Protein AF-A0A498QLM7-F1 (afdb_monomer_lite)

Foldseek 3Di:
DDDDLVVCCVPPVPVSVVVVVVVVVCVVVVVDDADAQEEAEPVVVVVVVVCVVVVVRPGDYHYDD

Structure (mmCIF, N/CA/C/O backbone):
data_AF-A0A498QLM7-F1
#
_entry.id   AF-A0A498QLM7-F1
#
loop_
_atom_site.group_PDB
_atom_site.id
_atom_site.type_symbol
_atom_site.label_atom_id
_atom_site.label_alt_id
_atom_site.label_comp_id
_atom_site.label_asym_id
_atom_site.label_entity_id
_atom_site.label_seq_id
_atom_site.pdbx_PDB_ins_code
_atom_site.Cartn_x
_atom_site.Cartn_y
_atom_site.Cartn_z
_atom_site.occupancy
_atom_site.B_iso_or_equiv
_atom_site.auth_seq_id
_atom_site.auth_comp_id
_atom_site.auth_asym_id
_atom_site.auth_atom_id
_atom_site.pdbx_PDB_model_num
ATOM 1 N N . MET A 1 1 ? 21.629 5.322 3.843 1.00 42.34 1 MET A N 1
ATOM 2 C CA . MET A 1 1 ? 20.957 5.830 2.625 1.00 42.34 1 MET A CA 1
ATOM 3 C C . MET A 1 1 ? 19.466 5.542 2.739 1.00 42.34 1 MET A C 1
ATOM 5 O O . MET A 1 1 ? 19.111 4.398 2.976 1.00 42.34 1 MET A O 1
ATOM 9 N N . THR A 1 2 ? 18.594 6.548 2.643 1.00 48.94 2 THR A N 1
ATOM 10 C CA . THR A 1 2 ? 17.137 6.351 2.753 1.00 48.94 2 THR A CA 1
ATOM 11 C C . THR A 1 2 ? 16.566 5.969 1.390 1.00 48.94 2 THR A C 1
ATOM 13 O O . THR A 1 2 ? 16.446 6.824 0.511 1.00 48.94 2 THR A O 1
ATOM 16 N N . TYR A 1 3 ? 16.219 4.696 1.207 1.00 57.84 3 TYR A N 1
ATOM 17 C CA . TYR A 1 3 ? 15.548 4.208 0.003 1.00 57.84 3 TYR A CA 1
ATOM 18 C C . TYR A 1 3 ? 14.149 4.835 -0.101 1.00 57.84 3 TYR A C 1
ATOM 20 O O . TYR A 1 3 ? 13.271 4.575 0.721 1.00 57.84 3 TYR A O 1
ATOM 28 N N . ARG A 1 4 ? 13.946 5.723 -1.083 1.00 70.75 4 ARG A N 1
ATOM 29 C CA . ARG A 1 4 ? 12.646 6.348 -1.372 1.00 70.75 4 ARG A CA 1
ATOM 30 C C . ARG A 1 4 ? 12.184 5.945 -2.760 1.00 70.75 4 ARG A C 1
ATOM 32 O O . ARG A 1 4 ? 12.503 6.616 -3.738 1.00 70.75 4 ARG A O 1
ATOM 39 N N . ILE A 1 5 ? 11.370 4.896 -2.802 1.00 69.19 5 ILE A N 1
ATOM 40 C CA . ILE A 1 5 ? 10.833 4.296 -4.026 1.00 69.19 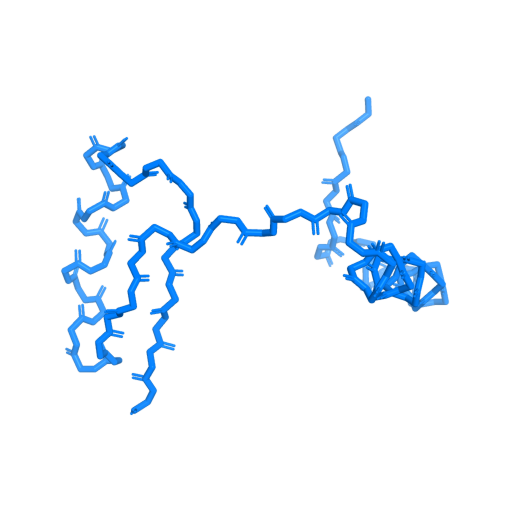5 ILE A CA 1
ATOM 41 C C . ILE A 1 5 ? 10.203 5.327 -4.983 1.00 69.19 5 ILE A C 1
ATOM 43 O O . ILE A 1 5 ? 10.473 5.310 -6.179 1.00 69.19 5 ILE A O 1
ATOM 47 N N . ALA A 1 6 ? 9.460 6.306 -4.452 1.00 67.81 6 ALA A N 1
ATOM 48 C CA . ALA A 1 6 ? 8.821 7.347 -5.259 1.00 67.81 6 ALA A CA 1
ATOM 49 C C . ALA A 1 6 ? 9.833 8.248 -5.990 1.00 67.81 6 ALA A C 1
ATOM 51 O O . ALA A 1 6 ? 9.610 8.621 -7.132 1.00 67.81 6 ALA A O 1
ATOM 52 N N . LYS A 1 7 ? 10.970 8.565 -5.355 1.00 70.56 7 LYS A N 1
ATOM 53 C CA . LYS A 1 7 ? 12.013 9.398 -5.975 1.00 70.56 7 LYS A CA 1
ATOM 54 C C . LYS A 1 7 ? 12.854 8.629 -6.992 1.00 70.56 7 LYS A C 1
ATOM 56 O O . LYS A 1 7 ? 13.381 9.247 -7.911 1.00 70.56 7 LYS A O 1
ATOM 61 N N . LEU A 1 8 ? 13.006 7.319 -6.799 1.00 68.38 8 LEU A N 1
ATOM 62 C CA . LEU A 1 8 ? 13.740 6.448 -7.715 1.00 68.38 8 LEU A CA 1
ATOM 63 C C . LEU A 1 8 ? 12.946 6.205 -8.995 1.00 68.38 8 LEU A C 1
ATOM 65 O O . LEU A 1 8 ? 13.509 6.357 -10.070 1.00 68.38 8 LEU A O 1
ATOM 69 N N . ARG A 1 9 ? 11.634 5.969 -8.883 1.00 70.81 9 ARG A N 1
ATOM 70 C CA . ARG A 1 9 ? 10.732 5.855 -10.037 1.00 70.81 9 ARG A CA 1
ATOM 71 C C . ARG A 1 9 ? 10.853 7.040 -10.999 1.00 70.81 9 ARG A C 1
ATOM 73 O O . ARG A 1 9 ? 10.941 6.835 -12.202 1.00 70.81 9 ARG A O 1
ATOM 80 N N . ASP A 1 10 ? 10.865 8.262 -10.470 1.00 77.69 10 ASP A N 1
ATOM 81 C CA . ASP A 1 10 ? 10.812 9.469 -11.302 1.00 77.69 10 ASP A CA 1
ATOM 82 C C . ASP A 1 10 ? 12.179 9.833 -11.920 1.00 77.69 10 ASP A C 1
ATOM 84 O O . ASP A 1 10 ? 12.230 10.499 -12.949 1.00 77.69 10 ASP A O 1
ATOM 88 N N . ARG A 1 11 ? 13.297 9.426 -11.296 1.00 80.62 11 ARG A N 1
ATOM 89 C CA . ARG A 1 11 ? 14.662 9.791 -11.735 1.00 80.62 11 ARG A CA 1
ATOM 90 C C . ARG A 1 11 ? 15.391 8.680 -12.485 1.00 80.62 11 ARG A C 1
ATOM 92 O O . ARG A 1 11 ? 16.212 8.976 -13.344 1.00 80.62 11 ARG A O 1
ATOM 99 N N . HIS A 1 12 ? 15.112 7.427 -12.139 1.00 80.19 12 HIS A N 1
ATOM 100 C CA . HIS A 1 12 ? 15.766 6.234 -12.674 1.00 80.19 12 HIS A CA 1
ATOM 101 C C . HIS A 1 12 ? 14.720 5.120 -12.847 1.00 80.19 12 HIS A C 1
ATOM 103 O O . HIS A 1 12 ? 14.676 4.174 -12.054 1.00 80.19 12 HIS A O 1
ATOM 109 N N . PRO A 1 13 ? 13.838 5.242 -13.855 1.00 81.44 13 PRO A N 1
ATOM 110 C CA . PRO A 1 13 ? 12.725 4.316 -14.054 1.00 81.44 13 PRO A CA 1
ATOM 111 C C . PRO A 1 13 ? 13.180 2.870 -14.290 1.00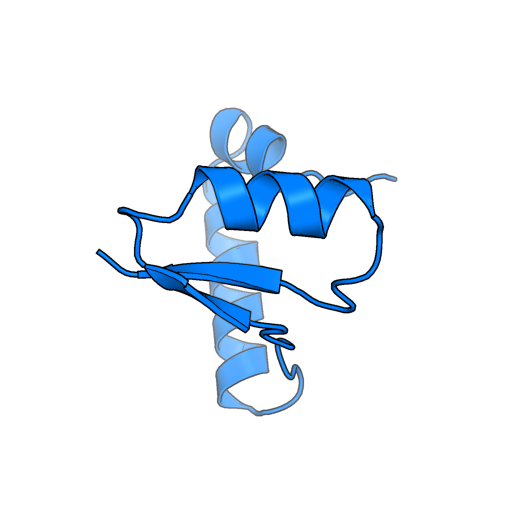 81.44 13 PRO A C 1
ATOM 113 O O . PRO A 1 13 ? 12.500 1.950 -13.837 1.00 81.44 13 PRO A O 1
ATOM 116 N N . ASP A 1 14 ? 14.339 2.664 -14.924 1.00 86.38 14 ASP A N 1
ATOM 117 C CA . ASP A 1 14 ? 14.899 1.327 -15.159 1.00 86.38 14 ASP A CA 1
ATOM 118 C C . ASP A 1 14 ? 15.280 0.638 -13.843 1.00 86.38 14 ASP A C 1
ATOM 120 O O . ASP A 1 14 ? 14.872 -0.491 -13.592 1.00 86.38 14 ASP A O 1
ATOM 124 N N . TRP A 1 15 ? 15.946 1.355 -12.931 1.00 84.50 15 TRP A N 1
ATOM 125 C CA . TRP A 1 15 ? 16.307 0.816 -11.613 1.00 84.50 15 TRP A CA 1
ATOM 126 C C . TRP A 1 15 ? 15.076 0.497 -10.770 1.00 84.50 15 TRP A C 1
ATOM 128 O O . TRP A 1 15 ? 15.026 -0.525 -10.094 1.00 84.50 15 TRP A O 1
ATOM 138 N N . PHE A 1 16 ? 14.050 1.349 -10.833 1.00 82.69 16 PHE A N 1
ATOM 139 C CA . PHE A 1 16 ? 12.778 1.074 -10.169 1.00 82.69 16 PHE A CA 1
ATOM 140 C C . PHE A 1 16 ? 12.115 -0.199 -10.712 1.00 82.69 16 PHE A C 1
ATOM 142 O O . PHE A 1 16 ? 11.533 -0.962 -9.940 1.00 82.69 16 PHE A O 1
ATOM 149 N N . ARG A 1 17 ? 12.187 -0.430 -12.028 1.00 85.44 17 ARG A N 1
ATOM 150 C CA . ARG A 1 17 ? 11.634 -1.630 -12.659 1.00 85.44 17 ARG A CA 1
ATOM 151 C C . ARG A 1 17 ? 12.368 -2.886 -12.193 1.00 85.44 17 ARG A C 1
ATOM 153 O O . ARG A 1 17 ? 11.697 -3.845 -11.819 1.00 85.44 17 ARG A O 1
ATOM 160 N N . ASP A 1 18 ? 13.696 -2.864 -12.188 1.00 88.44 18 ASP A N 1
ATOM 161 C CA . ASP A 1 18 ? 14.515 -4.002 -11.760 1.00 88.44 18 ASP A CA 1
ATOM 162 C C . ASP A 1 18 ? 14.290 -4.329 -10.276 1.00 88.44 18 ASP A C 1
ATOM 164 O O . ASP A 1 18 ? 14.003 -5.477 -9.931 1.00 88.44 18 ASP A O 1
ATOM 168 N N . ASP A 1 19 ? 14.286 -3.311 -9.410 1.00 87.38 19 ASP A N 1
ATOM 169 C CA . ASP A 1 19 ? 13.985 -3.469 -7.983 1.00 87.38 19 ASP A CA 1
ATOM 170 C C . ASP A 1 19 ? 12.579 -4.047 -7.752 1.00 87.38 19 ASP A C 1
ATOM 172 O O . ASP A 1 19 ? 12.377 -4.916 -6.901 1.00 87.38 19 ASP A O 1
ATOM 176 N N . LEU A 1 20 ? 11.578 -3.573 -8.504 1.00 88.50 20 LEU A N 1
ATOM 177 C CA . LEU A 1 20 ? 10.205 -4.063 -8.389 1.00 88.50 20 LEU A CA 1
ATOM 178 C C . LEU A 1 20 ? 10.096 -5.533 -8.806 1.00 88.50 20 LEU A C 1
ATOM 180 O O . LEU A 1 20 ? 9.395 -6.304 -8.147 1.00 88.50 20 LEU A O 1
ATOM 184 N N . LEU A 1 21 ? 10.773 -5.923 -9.888 1.00 91.44 21 LEU A N 1
ATOM 185 C CA . LEU A 1 21 ? 10.807 -7.313 -10.342 1.00 91.44 21 LEU A CA 1
ATOM 186 C C . LEU A 1 21 ? 11.432 -8.221 -9.281 1.00 91.44 21 LEU A C 1
ATOM 188 O O . LEU A 1 21 ? 10.883 -9.287 -8.995 1.00 91.44 21 LEU A O 1
ATOM 192 N N . GLU A 1 22 ? 12.516 -7.774 -8.652 1.00 91.50 22 GLU A N 1
ATOM 193 C CA . GLU A 1 22 ? 13.177 -8.519 -7.584 1.00 91.50 22 GLU A CA 1
ATOM 194 C C . GLU A 1 22 ? 12.290 -8.648 -6.337 1.00 91.50 22 GLU A C 1
ATOM 196 O O . GLU A 1 22 ? 12.133 -9.739 -5.788 1.00 91.50 22 GLU A O 1
ATOM 201 N N . LEU A 1 23 ? 11.605 -7.574 -5.933 1.00 90.25 23 LEU A N 1
ATOM 202 C CA . LEU A 1 23 ? 10.636 -7.623 -4.833 1.00 90.25 23 LEU A CA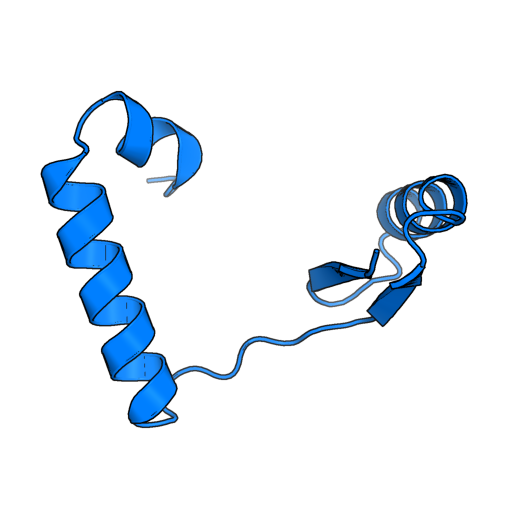 1
ATOM 203 C C . LEU A 1 23 ? 9.494 -8.612 -5.108 1.00 90.25 23 LEU A C 1
ATOM 205 O O . LEU A 1 23 ? 9.103 -9.366 -4.216 1.00 90.25 23 LEU A O 1
ATOM 209 N N . ILE A 1 24 ? 8.966 -8.644 -6.335 1.00 91.69 24 ILE A N 1
ATOM 210 C CA . ILE A 1 24 ? 7.921 -9.601 -6.727 1.00 91.69 24 ILE A CA 1
ATOM 211 C C . ILE A 1 24 ? 8.464 -11.036 -6.722 1.00 91.69 24 ILE A C 1
ATOM 213 O O . ILE A 1 24 ? 7.754 -11.952 -6.300 1.00 91.69 24 ILE A O 1
ATOM 217 N N . ARG A 1 25 ? 9.714 -11.247 -7.154 1.00 93.56 25 ARG A N 1
ATOM 218 C CA . ARG A 1 25 ? 10.378 -12.556 -7.088 1.00 93.56 25 ARG A CA 1
ATOM 219 C C . ARG A 1 25 ? 10.465 -13.050 -5.642 1.00 93.56 25 ARG A C 1
ATOM 221 O O . ARG A 1 25 ? 9.990 -14.148 -5.359 1.00 93.56 25 ARG A O 1
ATOM 228 N N . LEU A 1 26 ? 10.969 -12.217 -4.732 1.00 91.75 26 LEU A N 1
ATOM 229 C CA . LEU A 1 26 ? 11.069 -12.523 -3.300 1.00 91.75 26 LEU A CA 1
ATOM 230 C C . LEU A 1 26 ? 9.700 -12.778 -2.658 1.00 91.75 26 LEU A C 1
ATOM 232 O O . LEU A 1 26 ? 9.574 -13.644 -1.792 1.00 91.75 26 LEU A O 1
ATOM 236 N N . LEU A 1 27 ? 8.665 -12.046 -3.086 1.00 91.00 27 LEU A N 1
ATOM 237 C CA . LEU A 1 27 ? 7.294 -12.263 -2.623 1.00 91.00 27 LEU A CA 1
ATOM 238 C C . LEU A 1 27 ? 6.774 -13.634 -3.060 1.00 91.00 27 LEU A C 1
ATOM 240 O O . LEU A 1 27 ? 6.190 -14.356 -2.257 1.00 91.00 27 LEU A O 1
ATOM 244 N N . ARG A 1 28 ? 7.002 -14.001 -4.325 1.00 90.62 28 ARG A N 1
ATOM 245 C CA . ARG A 1 28 ? 6.591 -15.298 -4.879 1.00 90.62 28 ARG A CA 1
ATOM 246 C C . ARG A 1 28 ? 7.323 -16.463 -4.213 1.00 90.62 28 ARG A C 1
ATOM 248 O O . ARG A 1 28 ? 6.732 -17.519 -4.029 1.00 90.62 28 ARG A O 1
ATOM 255 N N . GLU A 1 29 ? 8.583 -16.264 -3.846 1.00 93.44 29 GLU A N 1
ATOM 256 C CA . GLU A 1 29 ? 9.389 -17.234 -3.092 1.00 93.44 29 GLU A CA 1
ATOM 257 C C . GLU A 1 29 ? 9.036 -17.283 -1.600 1.00 93.44 29 GLU A C 1
ATOM 259 O O . GLU A 1 29 ? 9.529 -18.147 -0.880 1.00 93.44 29 GLU A O 1
ATOM 264 N N . GLY A 1 30 ? 8.189 -16.369 -1.118 1.00 89.44 30 GLY A N 1
ATOM 265 C CA . GLY A 1 30 ? 7.810 -16.286 0.288 1.00 89.44 30 GLY A CA 1
ATOM 266 C C . GLY A 1 30 ? 8.926 -15.774 1.200 1.00 89.44 30 GLY A C 1
ATOM 267 O O . GLY A 1 30 ? 8.812 -15.894 2.410 1.00 89.44 30 GLY A O 1
ATOM 268 N N . SER A 1 31 ? 10.000 -15.192 0.657 1.00 91.44 31 SER A N 1
ATOM 269 C CA . SER A 1 31 ? 11.079 -14.597 1.461 1.00 91.44 31 SER A CA 1
ATOM 270 C C . SER A 1 31 ? 10.679 -13.261 2.094 1.00 91.44 31 SER A C 1
ATOM 272 O O . SER A 1 31 ? 11.300 -12.823 3.060 1.00 91.44 31 SER A O 1
ATOM 274 N N . ILE A 1 32 ? 9.643 -12.606 1.559 1.00 88.94 32 ILE A N 1
ATOM 275 C CA . ILE A 1 32 ? 9.047 -11.403 2.145 1.00 88.94 32 ILE A CA 1
ATOM 276 C C . ILE A 1 32 ? 7.554 -11.606 2.404 1.00 88.94 32 ILE A C 1
ATOM 278 O O . ILE A 1 32 ? 6.825 -12.154 1.578 1.00 88.94 32 ILE A O 1
ATOM 282 N N . HIS A 1 33 ? 7.087 -11.102 3.545 1.00 83.50 33 HIS A N 1
ATOM 283 C CA . HIS A 1 33 ? 5.688 -11.171 3.959 1.00 83.50 33 HIS A CA 1
ATOM 284 C C . HIS A 1 33 ? 5.165 -9.759 4.246 1.00 83.50 33 HIS A C 1
ATOM 286 O O . HIS A 1 33 ? 5.358 -9.239 5.347 1.00 83.50 33 HIS A O 1
ATOM 292 N N . PRO A 1 34 ? 4.549 -9.086 3.258 1.00 82.19 34 PRO A N 1
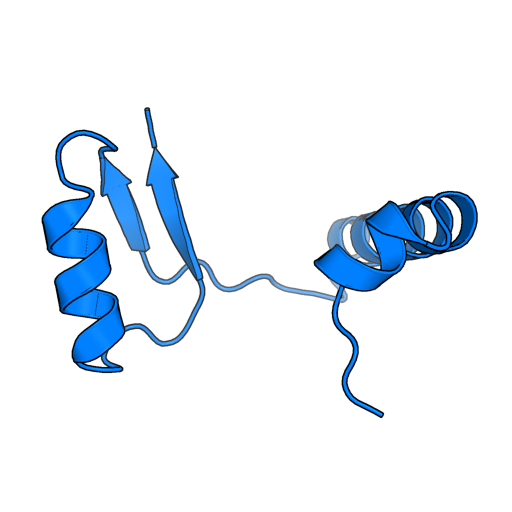ATOM 293 C CA . PRO A 1 34 ? 4.013 -7.749 3.460 1.00 82.19 34 PRO A CA 1
ATOM 294 C C . PRO A 1 34 ? 2.866 -7.786 4.475 1.00 82.19 34 PRO A C 1
ATOM 296 O O . PRO A 1 34 ? 1.847 -8.442 4.267 1.00 82.19 34 PRO A O 1
ATOM 299 N N . VAL A 1 35 ? 3.025 -7.045 5.571 1.00 82.75 35 VAL A N 1
ATOM 300 C CA . VAL A 1 35 ? 2.017 -6.949 6.632 1.00 82.75 35 VAL A CA 1
ATOM 301 C C . VAL A 1 35 ? 1.006 -5.858 6.279 1.00 82.75 35 VAL A C 1
ATOM 303 O O . VAL A 1 35 ? 1.317 -4.661 6.298 1.00 82.75 35 VAL A O 1
ATOM 306 N N . VAL A 1 36 ? -0.219 -6.275 5.957 1.00 80.88 36 VAL A N 1
ATOM 307 C CA . VAL A 1 36 ? -1.372 -5.379 5.797 1.00 80.88 36 VAL A CA 1
ATOM 308 C C . VAL A 1 36 ? -2.080 -5.287 7.142 1.00 80.88 36 VAL A C 1
ATOM 310 O O . VAL A 1 36 ? -2.711 -6.248 7.571 1.00 80.88 36 VAL A O 1
ATOM 313 N N . ALA A 1 37 ? -1.963 -4.137 7.802 1.00 81.31 37 ALA A N 1
ATOM 314 C CA . ALA A 1 37 ? -2.551 -3.911 9.120 1.00 81.31 37 ALA A CA 1
ATOM 315 C C . ALA A 1 37 ? -4.078 -3.815 9.045 1.00 81.31 37 ALA A C 1
ATOM 317 O O . ALA A 1 37 ? -4.785 -4.368 9.883 1.00 81.31 37 ALA A O 1
ATOM 318 N N . GLN A 1 38 ? -4.599 -3.113 8.034 1.00 81.19 38 GLN A N 1
ATOM 319 C CA . GLN A 1 38 ? -6.037 -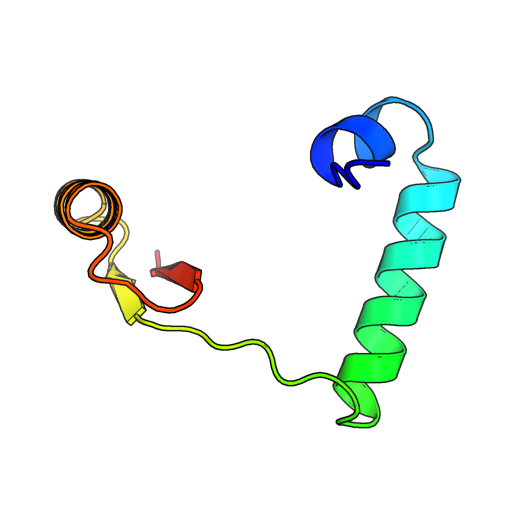2.965 7.848 1.00 81.19 38 GLN A CA 1
ATOM 320 C C . GLN A 1 38 ? -6.385 -2.648 6.394 1.00 81.19 38 GLN A C 1
ATOM 322 O O . GLN A 1 38 ? -5.622 -1.991 5.681 1.00 81.19 38 GLN A O 1
ATOM 327 N N . ARG A 1 39 ? -7.568 -3.102 5.974 1.00 85.00 39 ARG A N 1
ATOM 328 C CA . ARG A 1 39 ? -8.214 -2.703 4.723 1.00 85.00 39 ARG A CA 1
ATOM 329 C C . ARG A 1 39 ? -9.423 -1.848 5.071 1.00 85.00 39 ARG A C 1
ATOM 331 O O . ARG A 1 39 ? -10.264 -2.296 5.845 1.00 85.00 39 ARG A O 1
ATOM 338 N N . ILE A 1 40 ? -9.478 -0.630 4.551 1.00 85.06 40 ILE A N 1
ATOM 339 C CA . ILE A 1 40 ? -10.513 0.356 4.884 1.00 85.06 40 ILE A CA 1
ATOM 340 C C . ILE A 1 40 ? -11.187 0.785 3.574 1.00 85.06 40 ILE A C 1
ATOM 342 O O . ILE A 1 40 ? -10.472 1.006 2.597 1.00 85.06 40 ILE A O 1
ATOM 346 N N . PRO A 1 41 ? -12.524 0.886 3.498 1.00 89.12 41 PRO A N 1
ATOM 347 C CA . PRO A 1 41 ? -13.190 1.424 2.315 1.00 89.12 41 PRO A CA 1
ATOM 348 C C . PRO A 1 41 ? -12.665 2.815 1.955 1.00 89.12 41 PRO A C 1
ATOM 350 O O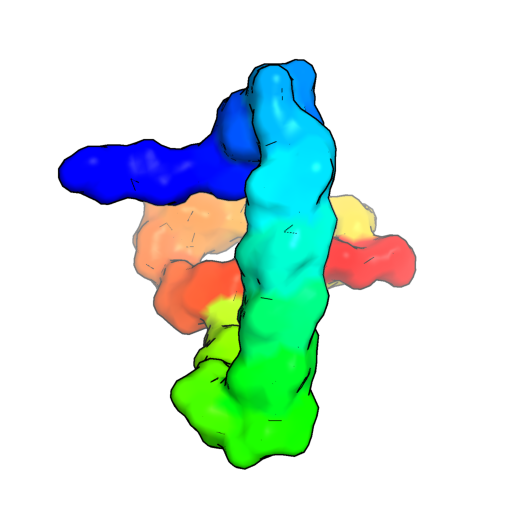 . PRO A 1 41 ? -12.373 3.622 2.836 1.00 89.12 41 PRO A O 1
ATOM 353 N N . LEU A 1 42 ? -12.579 3.130 0.665 1.00 87.38 42 LEU A N 1
ATOM 354 C CA . LEU A 1 42 ? -12.147 4.443 0.189 1.00 87.38 42 LEU A CA 1
ATOM 355 C C . LEU A 1 42 ? -13.086 5.548 0.693 1.00 87.38 42 LEU A C 1
ATOM 357 O O . LEU A 1 42 ? -12.633 6.648 1.002 1.00 87.38 42 LEU A O 1
ATOM 361 N N . ALA A 1 43 ? -14.372 5.225 0.862 1.00 89.38 43 ALA A N 1
ATOM 362 C CA . ALA A 1 43 ? -15.359 6.090 1.506 1.00 89.38 43 ALA A CA 1
ATOM 363 C C . ALA A 1 43 ? -14.955 6.507 2.937 1.00 89.38 43 ALA A C 1
ATOM 365 O O . ALA A 1 43 ? -15.276 7.611 3.372 1.00 89.38 43 ALA A O 1
ATOM 366 N N . ASP A 1 44 ? -14.178 5.669 3.628 1.00 87.19 44 ASP A N 1
ATOM 367 C CA . ASP A 1 44 ? -13.719 5.864 5.004 1.00 87.19 44 ASP A CA 1
ATOM 368 C C . ASP A 1 44 ? -12.252 6.334 5.076 1.00 87.19 44 ASP A C 1
ATOM 370 O O . ASP A 1 44 ? -11.580 6.171 6.098 1.00 87.19 44 ASP A O 1
ATOM 374 N N . ALA A 1 45 ? -11.725 6.959 4.015 1.00 86.44 45 ALA A N 1
ATOM 375 C CA . ALA A 1 45 ? -10.338 7.437 3.972 1.00 86.44 45 ALA A CA 1
ATOM 376 C C . ALA A 1 45 ? -9.970 8.358 5.154 1.00 86.44 45 ALA A C 1
ATOM 378 O O . ALA A 1 45 ? -8.844 8.305 5.648 1.00 86.44 45 ALA A O 1
ATOM 379 N N . ARG A 1 46 ? -10.920 9.157 5.663 1.00 85.94 46 ARG A N 1
ATOM 380 C CA . ARG A 1 46 ? -10.716 9.990 6.865 1.00 85.94 46 ARG A CA 1
ATOM 381 C C . ARG A 1 46 ? -10.293 9.146 8.071 1.00 85.94 46 ARG A C 1
ATOM 383 O O . ARG A 1 46 ? -9.296 9.458 8.712 1.00 85.94 46 ARG A O 1
ATOM 390 N N . ARG A 1 47 ? -10.992 8.037 8.318 1.00 82.00 47 ARG A N 1
ATOM 391 C CA . ARG A 1 47 ? -10.682 7.106 9.408 1.00 82.00 47 ARG A CA 1
ATOM 392 C C . ARG A 1 47 ? -9.299 6.476 9.233 1.00 82.00 47 ARG A C 1
ATOM 394 O O . ARG A 1 47 ? -8.587 6.275 10.210 1.00 82.00 47 ARG A O 1
ATOM 401 N N . ALA A 1 48 ? -8.892 6.188 7.996 1.00 83.38 48 ALA A N 1
ATOM 402 C CA . ALA A 1 48 ? -7.544 5.693 7.717 1.00 83.38 48 ALA A CA 1
ATOM 403 C C . ALA A 1 48 ? -6.455 6.711 8.100 1.00 83.38 48 ALA A C 1
ATOM 405 O O . ALA A 1 48 ? -5.414 6.319 8.624 1.00 83.38 48 ALA A O 1
ATOM 406 N N . HIS A 1 49 ? -6.698 8.006 7.882 1.00 83.38 49 HIS A N 1
ATOM 407 C CA . HIS A 1 49 ? -5.783 9.070 8.299 1.00 83.38 49 HIS A CA 1
ATOM 408 C C . HIS A 1 49 ? -5.721 9.230 9.824 1.00 83.38 49 HIS A C 1
ATOM 410 O O . HIS A 1 49 ? -4.625 9.287 10.372 1.00 83.38 49 HIS A O 1
ATOM 416 N N . GLU A 1 50 ? -6.856 9.186 10.521 1.00 85.44 50 GLU A N 1
ATOM 417 C CA . GLU A 1 50 ? -6.899 9.219 11.995 1.00 85.44 50 GLU A CA 1
ATOM 418 C C . GLU A 1 50 ? -6.136 8.028 12.621 1.00 85.44 50 GLU A C 1
ATOM 420 O O . GLU A 1 50 ? -5.401 8.166 13.603 1.00 85.44 50 GLU A O 1
ATOM 425 N N . LEU A 1 51 ? -6.235 6.842 12.010 1.00 79.12 51 LEU A N 1
ATOM 426 C CA . LEU A 1 51 ? -5.491 5.647 12.430 1.00 79.12 51 LEU A CA 1
ATOM 427 C C . LEU A 1 51 ? -3.982 5.730 12.141 1.00 79.12 51 LEU A C 1
ATOM 429 O O . LEU A 1 51 ? -3.190 5.091 12.836 1.00 79.12 51 LEU A O 1
ATOM 433 N N . LEU A 1 52 ? -3.570 6.508 11.135 1.00 79.06 52 LEU A N 1
ATOM 434 C CA . LEU A 1 52 ? -2.155 6.795 10.872 1.00 79.06 52 LEU A CA 1
ATOM 435 C C . LEU A 1 52 ? -1.578 7.760 11.910 1.00 79.06 52 LEU A C 1
ATOM 437 O O . LEU A 1 52 ? -0.462 7.541 12.376 1.00 79.06 52 LEU A O 1
ATOM 441 N N . GLU A 1 53 ? -2.329 8.799 12.284 1.00 76.06 53 GLU A N 1
ATOM 442 C CA . GLU A 1 53 ? -1.888 9.813 13.253 1.00 76.06 53 GLU A CA 1
ATOM 443 C C . GLU A 1 53 ? -1.661 9.240 14.653 1.00 76.06 53 GLU A C 1
ATOM 445 O O . GLU A 1 53 ? -0.744 9.651 15.360 1.00 76.06 53 GLU A O 1
ATOM 450 N N . THR A 1 54 ? -2.447 8.237 15.039 1.00 72.75 54 THR A N 1
ATOM 451 C CA . THR A 1 54 ? -2.325 7.576 16.347 1.00 72.75 54 THR A CA 1
ATOM 452 C C . THR A 1 54 ? -1.158 6.585 16.435 1.00 72.75 54 THR A C 1
ATOM 454 O O . THR A 1 54 ? -0.957 5.984 17.488 1.00 72.75 54 THR A O 1
ATOM 457 N N . ALA A 1 55 ? -0.397 6.379 15.348 1.00 63.25 55 ALA A N 1
ATOM 458 C CA . ALA A 1 55 ? 0.642 5.347 15.218 1.00 63.25 55 ALA A CA 1
ATOM 459 C C . ALA A 1 55 ? 0.169 3.920 15.583 1.00 63.25 55 ALA A C 1
ATOM 461 O O . ALA A 1 55 ? 0.983 3.013 15.762 1.00 63.25 55 ALA A O 1
ATOM 462 N N . ALA A 1 56 ? -1.147 3.704 15.671 1.00 60.06 56 ALA A N 1
ATOM 463 C CA . ALA A 1 56 ? -1.747 2.447 16.102 1.00 60.06 56 ALA A CA 1
ATOM 464 C C . ALA A 1 56 ? -1.649 1.356 15.021 1.00 60.06 56 ALA A C 1
ATOM 466 O O . ALA A 1 56 ? -1.738 0.164 15.314 1.00 60.06 56 ALA A O 1
ATOM 467 N N . ALA A 1 57 ? -1.445 1.748 13.762 1.00 60.94 57 ALA A N 1
ATOM 468 C CA . ALA A 1 57 ? -1.303 0.824 12.648 1.00 60.94 57 ALA A CA 1
ATOM 469 C C . ALA A 1 57 ? 0.135 0.283 12.540 1.00 60.94 57 ALA A C 1
ATOM 471 O O . ALA A 1 57 ? 1.001 0.877 11.897 1.00 60.94 57 ALA A O 1
ATOM 472 N N . GLN A 1 58 ? 0.388 -0.897 13.112 1.00 63.97 58 GLN A N 1
ATOM 473 C CA . GLN A 1 58 ? 1.601 -1.670 12.826 1.00 63.97 58 GLN A CA 1
ATOM 474 C C . GLN A 1 58 ? 1.472 -2.383 11.470 1.00 63.97 58 GLN A C 1
ATOM 476 O O . GLN A 1 58 ? 1.038 -3.529 11.387 1.00 63.97 58 GLN A O 1
ATOM 481 N N . GLY A 1 59 ? 1.819 -1.689 10.383 1.00 72.94 59 GLY A N 1
ATOM 482 C CA . GLY A 1 59 ? 1.813 -2.236 9.021 1.00 72.94 59 GLY A CA 1
ATOM 483 C C . GLY A 1 59 ? 1.233 -1.265 7.995 1.00 72.94 59 GLY A C 1
ATOM 484 O O . GLY A 1 59 ? 1.133 -0.064 8.237 1.00 72.94 59 GLY A O 1
ATOM 485 N N . LYS A 1 60 ? 0.878 -1.765 6.807 1.00 82.50 60 LYS A N 1
ATOM 486 C CA . LYS A 1 60 ? 0.286 -0.935 5.745 1.00 82.50 60 LYS A CA 1
ATOM 487 C C . LYS A 1 60 ? -1.235 -0.869 5.881 1.00 82.50 60 LYS A C 1
ATOM 489 O O . LYS A 1 60 ? -1.884 -1.910 5.973 1.00 82.50 60 LYS A O 1
ATOM 494 N N . LEU A 1 61 ? -1.792 0.342 5.844 1.00 83.56 61 LEU A N 1
ATOM 495 C CA . LEU A 1 61 ? -3.219 0.564 5.612 1.00 83.56 61 LEU A CA 1
ATOM 496 C C . LEU A 1 61 ? -3.478 0.583 4.107 1.00 83.56 61 LEU A C 1
ATOM 498 O O . LEU A 1 61 ? -2.778 1.275 3.366 1.00 83.56 61 LEU A O 1
ATOM 502 N N . VAL A 1 62 ? -4.466 -0.183 3.658 1.00 86.56 62 VAL A N 1
ATOM 503 C CA . VAL A 1 62 ? -4.848 -0.271 2.246 1.00 86.56 62 VAL A CA 1
ATOM 504 C C . VAL A 1 62 ? -6.278 0.219 2.101 1.00 86.56 62 VAL A C 1
ATOM 506 O O . VAL A 1 62 ? -7.179 -0.307 2.752 1.00 86.56 62 VAL A O 1
ATOM 509 N N . LEU A 1 63 ? -6.484 1.216 1.242 1.00 87.19 63 LEU A N 1
ATOM 510 C CA . LEU A 1 63 ? -7.828 1.646 0.878 1.00 87.19 63 LEU A CA 1
ATOM 511 C C . LEU A 1 63 ? -8.368 0.755 -0.238 1.00 87.19 63 LEU A C 1
ATOM 513 O O . LEU A 1 63 ? -7.673 0.521 -1.228 1.00 87.19 63 LEU A O 1
ATOM 517 N N . ILE A 1 64 ? -9.584 0.250 -0.060 1.00 87.75 64 ILE A N 1
ATOM 518 C CA . ILE A 1 64 ? -10.297 -0.548 -1.063 1.00 87.75 64 ILE A CA 1
ATOM 519 C C . ILE A 1 64 ? -11.407 0.308 -1.691 1.00 87.75 64 ILE A C 1
ATOM 521 O O . ILE A 1 64 ? -12.098 0.993 -0.939 1.00 87.75 64 ILE A O 1
ATOM 525 N N . PRO A 1 65 ? -11.546 0.338 -3.026 1.00 81.94 65 PRO A N 1
ATOM 526 C CA . PRO A 1 65 ? -12.576 1.128 -3.700 1.00 81.94 65 PRO A CA 1
ATOM 527 C C . PRO A 1 65 ? -13.994 0.653 -3.369 1.00 81.94 65 PRO A C 1
ATOM 529 O O . PRO A 1 65 ? -14.176 -0.564 -3.134 1.00 81.94 65 PRO A O 1
#

Secondary structure (DSSP, 8-state):
----HHHHHHH-HHHHHHHHHHHHHHHHTTS----EEEEEEGGGHHHHHHHHHTT---SEEEEE-

Sequence (65 aa):
MTYRIAKLRDRHPDWFRDDLLELIRLLREGSIHPVVAQRIPLADARRAHELLETAAAQGKLVLIP

Organism: NCBI:txid2341080

Radius of gyration: 14.86 Å; chains: 1; bounding box: 36×27×32 Å

pLDDT: mean 80.68, std 10.69, range [42.34, 93.56]